Protein AF-A0ABD0QTZ2-F1 (afdb_monomer)

Structure (mmCIF, N/CA/C/O back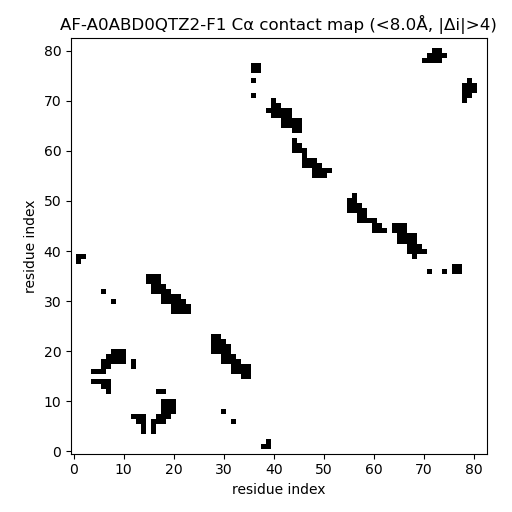bone):
data_AF-A0ABD0QTZ2-F1
#
_entry.id   AF-A0ABD0QTZ2-F1
#
loop_
_atom_site.group_PDB
_atom_site.id
_atom_site.type_symbol
_atom_site.label_atom_id
_atom_site.label_alt_id
_atom_site.label_comp_id
_atom_site.label_asym_id
_atom_site.label_entity_id
_atom_site.label_seq_id
_atom_site.pdbx_PDB_ins_code
_atom_site.Cartn_x
_atom_site.Cartn_y
_atom_site.Cartn_z
_atom_site.occupancy
_atom_site.B_iso_or_equiv
_atom_site.auth_seq_id
_atom_site.auth_comp_id
_atom_site.auth_asym_id
_atom_site.auth_atom_id
_atom_site.pdbx_PDB_model_num
ATOM 1 N N . LYS A 1 1 ? 16.685 -8.966 3.854 1.00 68.56 1 LYS A N 1
ATOM 2 C CA . LYS A 1 1 ? 16.524 -9.359 2.430 1.00 68.56 1 LYS A CA 1
ATOM 3 C C . LYS A 1 1 ? 15.551 -8.454 1.643 1.00 68.56 1 LYS A C 1
ATOM 5 O O . LYS A 1 1 ? 15.172 -8.838 0.553 1.00 68.56 1 LYS A O 1
ATOM 10 N N . GLY A 1 2 ? 15.130 -7.282 2.145 1.00 78.44 2 GLY A N 1
ATOM 11 C CA . GLY A 1 2 ? 14.285 -6.342 1.377 1.00 78.44 2 GLY A CA 1
ATOM 12 C C . GLY A 1 2 ? 12.848 -6.794 1.063 1.00 78.44 2 GLY A C 1
ATOM 13 O O . GLY A 1 2 ? 12.098 -6.028 0.483 1.00 78.44 2 GLY A O 1
ATOM 14 N N . THR A 1 3 ? 12.445 -8.006 1.458 1.00 87.81 3 THR A N 1
ATOM 15 C CA . THR A 1 3 ? 11.126 -8.602 1.166 1.00 87.81 3 THR A CA 1
ATOM 16 C C . THR A 1 3 ? 10.050 -8.298 2.210 1.00 87.81 3 THR A C 1
ATOM 18 O O . THR A 1 3 ? 8.870 -8.527 1.965 1.00 87.81 3 THR A O 1
ATOM 21 N N . TYR A 1 4 ? 10.447 -7.791 3.379 1.00 92.19 4 TYR A N 1
ATOM 22 C CA . TYR A 1 4 ? 9.552 -7.234 4.389 1.00 92.19 4 TYR A CA 1
ATOM 23 C C . TYR A 1 4 ? 9.841 -5.742 4.496 1.00 92.19 4 TYR A C 1
ATOM 25 O O . TYR A 1 4 ? 10.970 -5.359 4.812 1.00 92.19 4 TYR A O 1
ATOM 33 N N . ILE A 1 5 ? 8.832 -4.922 4.212 1.00 94.38 5 ILE A N 1
ATOM 34 C CA . ILE A 1 5 ? 8.973 -3.474 4.098 1.00 94.38 5 ILE A CA 1
ATOM 35 C C . ILE A 1 5 ? 8.012 -2.798 5.080 1.00 94.38 5 ILE A C 1
ATOM 37 O O . ILE A 1 5 ? 6.821 -2.682 4.787 1.00 94.38 5 ILE A O 1
ATOM 41 N N . PRO A 1 6 ? 8.489 -2.368 6.260 1.00 93.81 6 PRO A N 1
ATOM 42 C CA . PRO A 1 6 ? 7.667 -1.593 7.174 1.00 93.81 6 PRO A CA 1
ATOM 43 C C . PRO A 1 6 ? 7.550 -0.152 6.670 1.00 93.81 6 PRO A C 1
ATOM 45 O O . PRO A 1 6 ? 8.558 0.508 6.448 1.00 93.81 6 PRO A O 1
ATOM 48 N N . VAL A 1 7 ? 6.326 0.352 6.531 1.00 94.62 7 VAL A N 1
ATOM 49 C CA . VAL A 1 7 ? 6.056 1.745 6.152 1.00 94.62 7 VAL A CA 1
ATOM 50 C C . VAL A 1 7 ? 5.341 2.431 7.308 1.00 94.62 7 VAL A C 1
ATOM 52 O O . VAL A 1 7 ? 4.394 1.878 7.867 1.00 94.62 7 VAL A O 1
ATOM 55 N N . PHE A 1 8 ? 5.798 3.626 7.680 1.00 94.56 8 PHE A N 1
ATOM 56 C CA . PHE A 1 8 ? 5.300 4.348 8.852 1.00 94.56 8 PHE A CA 1
ATOM 57 C C . PHE A 1 8 ? 4.606 5.654 8.447 1.00 94.56 8 PHE A C 1
ATOM 59 O O . PHE A 1 8 ? 5.079 6.325 7.531 1.00 94.56 8 PHE A O 1
ATOM 66 N N . PRO A 1 9 ? 3.520 6.055 9.130 1.00 92.38 9 PRO A N 1
ATOM 67 C CA . PRO A 1 9 ? 2.828 7.319 8.885 1.00 92.38 9 PRO A CA 1
ATOM 68 C C . PRO A 1 9 ? 3.550 8.492 9.575 1.00 92.38 9 PRO A C 1
ATOM 70 O O . PRO A 1 9 ? 2.984 9.158 10.439 1.00 92.38 9 PRO A O 1
ATOM 73 N N . THR A 1 10 ? 4.822 8.733 9.249 1.00 88.81 10 THR A N 1
ATOM 74 C CA . THR A 1 10 ? 5.648 9.767 9.900 1.00 88.81 10 THR A CA 1
ATOM 75 C C . THR A 1 10 ? 6.133 10.816 8.910 1.00 88.81 10 THR A C 1
ATOM 77 O O . THR A 1 10 ? 6.363 10.520 7.747 1.00 88.81 10 THR A O 1
ATOM 80 N N . LYS A 1 11 ? 6.310 12.064 9.369 1.00 80.44 11 LYS A N 1
ATOM 81 C CA . LYS A 1 11 ? 6.890 13.127 8.526 1.00 80.44 11 LYS A CA 1
ATOM 82 C C . LYS A 1 11 ? 8.334 12.811 8.131 1.00 80.44 11 LYS A C 1
ATOM 84 O O . LYS A 1 11 ? 8.734 13.066 7.002 1.00 80.44 11 LYS A O 1
ATOM 89 N N . GLU A 1 12 ? 9.092 12.244 9.063 1.00 85.19 12 GLU A N 1
ATOM 90 C CA . GLU A 1 12 ? 10.477 11.841 8.844 1.00 85.19 12 GLU A CA 1
ATOM 91 C C . GLU A 1 12 ? 10.562 10.385 8.362 1.00 85.19 12 GLU A C 1
ATOM 93 O O . GLU A 1 12 ? 9.821 9.528 8.867 1.00 85.19 12 GLU A O 1
ATOM 98 N N . PRO A 1 13 ? 11.468 10.074 7.417 1.00 82.19 13 PRO A N 1
ATOM 99 C CA . PRO A 1 13 ? 11.684 8.715 6.941 1.00 82.19 13 PRO A CA 1
ATOM 100 C C . PRO A 1 13 ? 12.190 7.793 8.048 1.00 82.19 13 PRO A C 1
ATOM 102 O O . PRO A 1 13 ? 13.242 8.029 8.633 1.00 82.19 13 PRO A O 1
ATOM 105 N N . LYS A 1 14 ? 11.473 6.694 8.294 1.00 86.94 14 LYS A N 1
ATOM 106 C CA . LYS A 1 14 ? 11.907 5.623 9.214 1.00 86.94 14 LYS A CA 1
ATOM 107 C C . LYS A 1 14 ? 12.245 4.312 8.506 1.00 86.94 14 LYS A C 1
ATOM 109 O O . LYS A 1 14 ? 12.587 3.326 9.152 1.00 86.94 14 LYS A O 1
ATOM 114 N N . SER A 1 15 ? 12.107 4.280 7.186 1.00 89.00 15 SER A N 1
ATOM 115 C CA . SER A 1 15 ? 12.390 3.120 6.349 1.00 89.00 15 SER A CA 1
ATOM 116 C C . SER A 1 15 ? 12.797 3.582 4.948 1.00 89.00 15 SER A C 1
ATOM 118 O O . SER A 1 15 ? 12.609 4.748 4.606 1.00 89.00 15 SER A O 1
ATOM 120 N N . VAL A 1 16 ? 13.314 2.656 4.137 1.00 89.75 16 VAL A N 1
ATOM 121 C CA . VAL A 1 16 ? 13.646 2.900 2.722 1.00 89.75 16 VAL A CA 1
ATOM 122 C C . VAL A 1 16 ? 12.401 3.277 1.906 1.00 89.75 16 VAL A C 1
ATOM 124 O O . VAL A 1 16 ? 12.494 4.000 0.921 1.00 89.75 16 VAL A O 1
ATOM 127 N N . TRP A 1 17 ? 11.225 2.781 2.298 1.00 92.38 17 TRP A N 1
ATOM 128 C CA . TRP A 1 17 ? 9.954 3.239 1.745 1.00 92.38 17 TRP A CA 1
ATOM 129 C C . TRP A 1 17 ? 9.374 4.328 2.639 1.00 92.38 17 TRP A C 1
ATOM 131 O O . TRP A 1 17 ? 9.276 4.188 3.864 1.00 92.38 17 TRP A O 1
ATOM 141 N N . HIS A 1 18 ? 8.963 5.417 2.011 1.00 93.25 18 HIS A N 1
ATOM 142 C CA . HIS A 1 18 ? 8.487 6.593 2.715 1.00 93.25 18 HIS A CA 1
ATOM 143 C C . HIS A 1 18 ? 6.966 6.543 2.806 1.00 93.25 18 HIS A C 1
ATOM 145 O O . HIS A 1 18 ? 6.287 6.415 1.792 1.00 93.25 18 HIS A O 1
ATOM 151 N N . GLY A 1 19 ? 6.428 6.650 4.017 1.00 93.31 19 GLY A N 1
ATOM 152 C CA . GLY A 1 19 ? 5.002 6.853 4.249 1.00 93.31 19 GLY A CA 1
ATOM 153 C C . GLY A 1 19 ? 4.770 8.248 4.806 1.00 93.31 19 GLY A C 1
ATOM 154 O O . GLY A 1 19 ? 5.569 8.727 5.603 1.00 93.31 19 GLY A O 1
ATOM 155 N N . ARG A 1 20 ? 3.680 8.903 4.408 1.00 93.19 20 ARG A N 1
ATOM 156 C CA . ARG A 1 20 ? 3.227 10.169 4.999 1.00 93.19 20 ARG A CA 1
ATOM 157 C C . ARG A 1 20 ? 1.710 10.193 5.109 1.00 93.19 20 ARG A C 1
ATOM 159 O O . ARG A 1 20 ? 1.026 9.672 4.232 1.00 93.19 20 ARG A O 1
ATOM 166 N N . ILE A 1 21 ? 1.186 10.826 6.152 1.00 95.38 21 ILE A N 1
ATOM 167 C CA . ILE A 1 21 ? -0.244 11.146 6.222 1.00 95.38 21 ILE A CA 1
ATOM 168 C C . ILE A 1 21 ? -0.497 12.321 5.277 1.00 95.38 21 ILE A C 1
ATOM 170 O O . ILE A 1 21 ? 0.188 13.340 5.364 1.00 95.38 21 ILE A O 1
ATOM 174 N N . VAL A 1 22 ? -1.441 12.146 4.357 1.00 95.81 22 VAL A N 1
ATOM 175 C CA . VAL A 1 22 ? -1.892 13.189 3.426 1.00 95.81 22 VAL A CA 1
ATOM 176 C C . VAL A 1 22 ? -3.131 13.879 3.982 1.00 95.81 22 VAL A C 1
ATOM 178 O O . VAL A 1 22 ? -3.232 15.098 3.913 1.00 95.81 22 VAL A O 1
ATOM 181 N N . GLU A 1 23 ? -4.036 13.104 4.576 1.00 96.75 23 GLU A N 1
ATOM 182 C CA . GLU A 1 23 ? -5.297 13.589 5.126 1.00 96.75 23 GLU A CA 1
ATOM 183 C C . GLU A 1 23 ? -5.754 12.684 6.271 1.00 96.75 23 GLU A C 1
ATOM 185 O O . GLU A 1 23 ? -5.491 11.477 6.269 1.00 96.75 23 GLU A O 1
ATOM 190 N N . THR A 1 24 ? -6.468 13.274 7.225 1.00 96.94 24 THR A N 1
ATOM 191 C CA . THR A 1 24 ? -7.208 12.556 8.259 1.00 96.94 24 THR A CA 1
ATOM 192 C C . THR A 1 24 ? -8.627 13.103 8.284 1.00 96.94 24 THR A C 1
ATOM 194 O O . THR A 1 24 ? -8.807 14.310 8.439 1.00 96.94 24 THR A O 1
ATOM 197 N N . SER A 1 25 ? -9.619 12.223 8.165 1.00 97.12 25 SER A N 1
ATOM 198 C CA . SER A 1 25 ? -11.037 12.572 8.241 1.00 97.12 25 SER A CA 1
ATOM 199 C C . SER A 1 25 ? -11.773 11.517 9.056 1.00 97.12 25 SER A C 1
ATOM 201 O O . SER A 1 25 ? -11.750 10.340 8.707 1.00 97.12 25 SER A O 1
ATOM 203 N N . GLU A 1 26 ? -12.387 11.928 10.167 1.00 96.25 26 GLU A N 1
ATOM 204 C CA . GLU A 1 26 ? -13.070 11.039 11.116 1.00 96.25 26 GLU A CA 1
ATOM 205 C C . GLU A 1 26 ? -12.215 9.821 11.525 1.00 96.25 26 GLU A C 1
ATOM 207 O O . GLU A 1 26 ? -11.222 9.957 12.241 1.00 96.25 26 GLU A O 1
ATOM 212 N N . ASN A 1 27 ? -12.603 8.623 11.079 1.00 95.50 27 ASN A N 1
ATOM 213 C CA . ASN A 1 27 ? -11.932 7.350 11.328 1.00 95.50 27 ASN A CA 1
ATOM 214 C C . ASN A 1 27 ? -11.082 6.867 10.135 1.00 95.50 27 ASN A C 1
ATOM 216 O O . ASN A 1 27 ? -10.608 5.729 10.142 1.00 95.50 27 ASN A O 1
ATOM 220 N N . VAL A 1 28 ? -10.884 7.714 9.124 1.00 96.06 28 VAL A N 1
ATOM 221 C CA . VAL A 1 28 ? -10.119 7.430 7.908 1.00 96.06 28 VAL A CA 1
ATOM 222 C C . VAL A 1 28 ? -8.814 8.222 7.912 1.00 96.06 28 VAL A C 1
ATOM 224 O O . VAL A 1 28 ? -8.785 9.433 8.134 1.00 96.06 28 VAL A O 1
ATOM 227 N N . VAL A 1 29 ? -7.712 7.527 7.627 1.00 95.50 29 VAL A N 1
ATOM 228 C CA . VAL A 1 29 ? -6.392 8.129 7.408 1.00 95.50 29 VAL A CA 1
ATOM 229 C C . VAL A 1 29 ? -5.943 7.800 5.993 1.00 95.50 29 VAL A C 1
ATOM 231 O O . VAL A 1 29 ? -5.777 6.631 5.645 1.00 95.50 29 VAL A O 1
ATOM 234 N N . THR A 1 30 ? -5.692 8.833 5.195 1.00 95.88 30 THR A N 1
ATOM 235 C CA . THR A 1 30 ? -5.157 8.694 3.841 1.00 95.88 30 THR A CA 1
ATOM 236 C C . THR A 1 30 ? -3.637 8.774 3.894 1.00 95.88 30 THR A C 1
ATOM 238 O O . THR A 1 30 ? -3.062 9.795 4.286 1.00 95.88 30 THR A O 1
ATOM 241 N N . MET A 1 31 ? -2.967 7.697 3.484 1.00 94.75 31 MET A N 1
ATOM 242 C CA . MET A 1 31 ? -1.508 7.627 3.434 1.00 94.75 31 MET A CA 1
ATOM 243 C C . MET A 1 31 ? -0.985 7.743 2.004 1.00 94.75 31 MET A C 1
ATOM 245 O O . MET A 1 31 ? -1.394 7.001 1.117 1.00 94.75 31 MET A O 1
ATOM 249 N N . GLY A 1 32 ? -0.008 8.624 1.806 1.00 94.62 32 GLY A N 1
ATOM 250 C CA . GLY A 1 32 ? 0.860 8.600 0.636 1.00 94.62 32 GLY A CA 1
ATOM 251 C C . GLY A 1 32 ? 2.045 7.681 0.908 1.00 94.62 32 GLY A C 1
ATOM 252 O O . GLY A 1 32 ? 2.730 7.856 1.917 1.00 94.62 32 GLY A O 1
ATOM 253 N N . ILE A 1 33 ? 2.286 6.716 0.022 1.00 94.25 33 ILE A N 1
ATOM 254 C CA . ILE A 1 33 ? 3.410 5.780 0.115 1.00 94.25 33 ILE A CA 1
ATOM 255 C C . ILE A 1 33 ? 4.284 5.948 -1.126 1.00 94.25 33 ILE A C 1
ATOM 257 O O . ILE A 1 33 ? 3.806 5.798 -2.247 1.00 94.25 33 ILE A O 1
ATOM 261 N N . THR A 1 34 ? 5.566 6.226 -0.916 1.00 92.38 34 THR A N 1
ATOM 262 C CA . THR A 1 34 ? 6.579 6.302 -1.969 1.00 92.38 34 THR A CA 1
ATOM 263 C C . THR A 1 34 ? 7.521 5.115 -1.829 1.00 92.38 34 THR A C 1
ATOM 265 O O . THR A 1 34 ? 8.220 4.965 -0.821 1.00 92.38 34 THR A O 1
ATOM 268 N N . THR A 1 35 ? 7.529 4.258 -2.846 1.00 93.31 35 THR A N 1
ATOM 269 C CA . THR A 1 35 ? 8.391 3.076 -2.913 1.00 93.31 35 THR A CA 1
ATOM 270 C C . THR A 1 35 ? 9.840 3.475 -3.177 1.00 93.31 35 THR A C 1
ATOM 272 O O . THR A 1 35 ? 10.109 4.481 -3.833 1.00 93.31 35 THR A O 1
ATOM 275 N N . SER A 1 36 ? 10.787 2.653 -2.724 1.00 90.69 36 SER A N 1
ATOM 276 C CA . SER A 1 36 ? 12.188 2.801 -3.135 1.00 90.69 36 SER A CA 1
ATOM 277 C C . SER A 1 36 ? 12.336 2.588 -4.651 1.00 90.69 36 SER A C 1
ATOM 279 O O . SER A 1 36 ? 11.721 1.653 -5.174 1.00 90.69 36 SER A O 1
ATOM 281 N N . PRO A 1 37 ? 13.164 3.37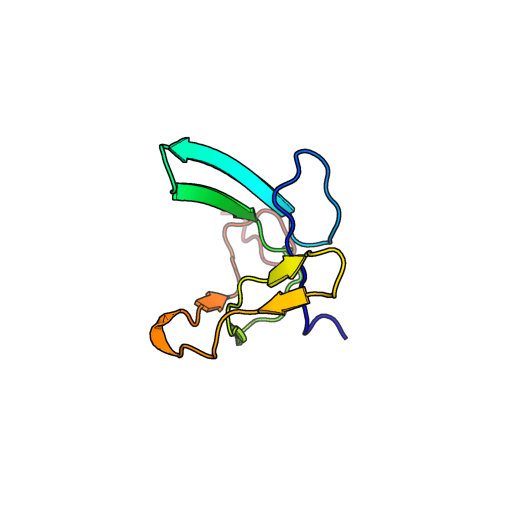6 -5.362 1.00 87.25 37 PRO A N 1
ATOM 282 C CA . PRO A 1 37 ? 13.449 3.145 -6.781 1.00 87.25 37 PRO A CA 1
ATOM 283 C C . PRO A 1 37 ? 14.169 1.812 -7.046 1.00 87.25 37 PRO A C 1
ATOM 285 O O . PRO A 1 37 ? 14.137 1.321 -8.168 1.00 87.25 37 PRO A O 1
ATOM 288 N N . GLU A 1 38 ? 14.773 1.209 -6.019 1.00 87.31 38 GLU A N 1
ATOM 289 C CA . GLU A 1 38 ? 15.476 -0.080 -6.082 1.00 87.31 38 GLU A CA 1
ATOM 290 C C . GLU A 1 38 ? 14.649 -1.229 -5.473 1.00 87.31 38 GLU A C 1
ATOM 292 O O . GLU A 1 38 ? 15.177 -2.294 -5.148 1.00 87.31 38 GLU A O 1
ATOM 297 N N . CYS A 1 39 ? 13.345 -1.023 -5.248 1.00 90.88 39 CYS A N 1
ATOM 298 C C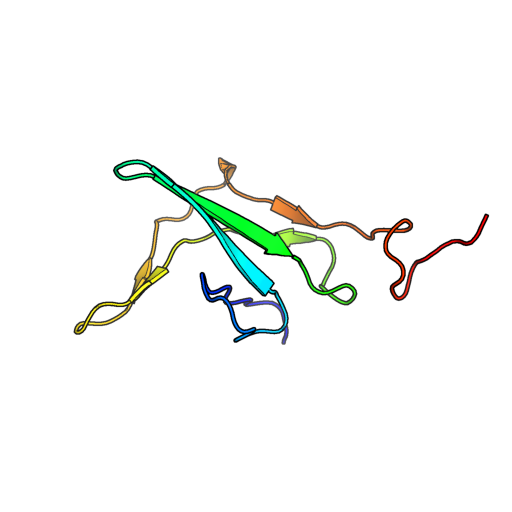A . CYS A 1 39 ? 12.499 -2.073 -4.692 1.00 90.88 39 CYS A CA 1
ATOM 299 C C . CYS A 1 39 ? 12.389 -3.287 -5.631 1.00 90.88 39 CYS A C 1
ATOM 301 O O . CYS A 1 39 ? 12.472 -3.178 -6.853 1.00 90.88 39 CYS A O 1
ATOM 303 N N . ILE A 1 40 ? 12.187 -4.469 -5.044 1.00 93.19 40 ILE A N 1
ATOM 304 C CA . ILE A 1 40 ? 12.032 -5.710 -5.808 1.00 93.19 40 ILE A CA 1
ATOM 305 C C . ILE A 1 40 ? 10.742 -5.617 -6.637 1.00 93.19 40 ILE A C 1
ATOM 307 O O . ILE A 1 40 ? 9.684 -5.266 -6.119 1.00 93.19 40 ILE A O 1
ATOM 311 N N . VAL A 1 41 ? 10.799 -5.964 -7.915 1.00 94.94 41 VAL A N 1
ATOM 312 C CA . VAL A 1 41 ? 9.601 -6.042 -8.760 1.00 94.94 41 VAL A CA 1
ATOM 313 C C . VAL A 1 41 ? 8.809 -7.302 -8.425 1.00 94.94 41 VAL A C 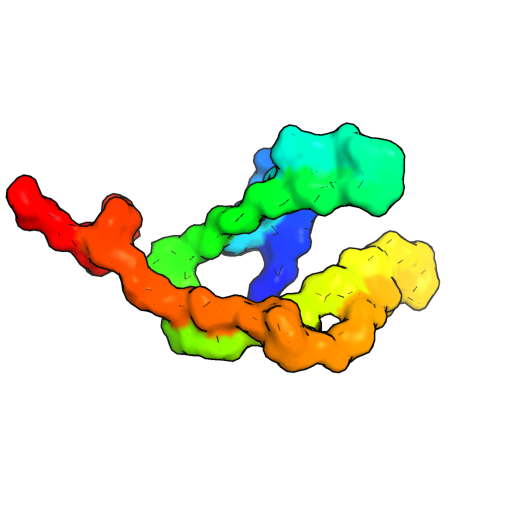1
ATOM 315 O O . VAL A 1 41 ? 9.380 -8.383 -8.279 1.00 94.94 41 VAL A O 1
ATOM 318 N N . GLY A 1 42 ? 7.486 -7.182 -8.306 1.00 96.25 42 GLY A N 1
ATOM 319 C CA . GLY A 1 42 ? 6.622 -8.330 -8.040 1.00 96.25 42 GLY A CA 1
ATOM 320 C C . GLY A 1 42 ? 5.299 -7.989 -7.365 1.00 96.25 42 GLY A C 1
ATOM 321 O O . GLY A 1 42 ? 4.900 -6.829 -7.265 1.00 96.25 42 GLY A O 1
ATOM 322 N N . LYS A 1 43 ? 4.610 -9.042 -6.908 1.00 97.12 43 LYS A N 1
ATOM 323 C CA . LYS A 1 43 ? 3.349 -8.953 -6.166 1.00 97.12 43 LYS A CA 1
ATOM 324 C C . LYS A 1 43 ? 3.621 -8.889 -4.664 1.00 97.12 43 LYS A C 1
ATOM 326 O O . LYS A 1 43 ? 4.223 -9.803 -4.103 1.00 97.12 43 LYS A O 1
ATOM 331 N N . TYR A 1 44 ? 3.120 -7.849 -4.017 1.00 96.56 44 TYR A N 1
ATOM 332 C CA . TYR A 1 44 ? 3.252 -7.609 -2.588 1.00 96.56 44 TYR A CA 1
ATOM 333 C C . TYR A 1 44 ? 1.932 -7.839 -1.870 1.00 96.56 44 TYR A C 1
ATOM 335 O O . TYR A 1 44 ? 0.870 -7.449 -2.348 1.00 96.56 44 TYR A O 1
ATOM 343 N N . MET A 1 45 ? 2.019 -8.442 -0.687 1.00 97.06 45 MET A N 1
ATOM 344 C CA . MET A 1 45 ? 0.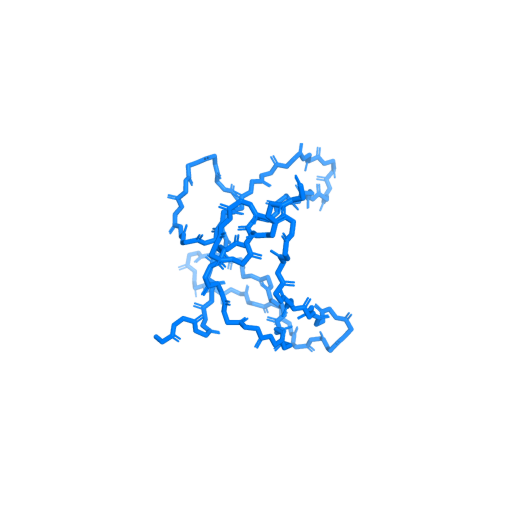895 -8.544 0.237 1.00 97.06 45 MET A CA 1
ATOM 345 C C . MET A 1 45 ? 0.906 -7.337 1.168 1.00 97.06 45 MET A C 1
ATOM 347 O O . MET A 1 45 ? 1.928 -7.064 1.804 1.00 97.06 45 MET A O 1
ATOM 351 N N . ILE A 1 46 ? -0.231 -6.660 1.292 1.00 96.00 46 ILE A N 1
ATOM 352 C CA . ILE A 1 46 ? -0.375 -5.514 2.188 1.00 96.00 46 ILE A CA 1
ATOM 353 C C . ILE A 1 46 ? -0.970 -5.958 3.522 1.00 96.00 46 ILE A C 1
ATOM 355 O O . ILE A 1 46 ? -1.884 -6.778 3.593 1.00 96.00 46 ILE A O 1
ATOM 359 N N . TYR A 1 47 ? -0.425 -5.399 4.599 1.00 96.56 47 TYR A N 1
ATOM 360 C CA . TYR A 1 47 ? -0.943 -5.565 5.948 1.00 96.56 47 TYR A CA 1
ATOM 361 C C . TYR A 1 47 ? -0.860 -4.244 6.697 1.00 96.56 47 TYR A C 1
ATOM 363 O O . TYR A 1 47 ? 0.113 -3.507 6.551 1.00 96.56 47 TYR A O 1
ATOM 371 N N . ILE A 1 48 ? -1.837 -3.998 7.566 1.00 96.00 48 ILE A N 1
ATOM 372 C CA . ILE A 1 48 ? -1.812 -2.870 8.494 1.00 96.00 48 ILE A CA 1
ATOM 373 C C . ILE A 1 48 ? -1.504 -3.427 9.879 1.00 96.00 48 ILE A C 1
ATOM 375 O O . ILE A 1 48 ? -2.195 -4.325 10.367 1.00 96.00 48 ILE A O 1
ATOM 379 N N . GLY A 1 49 ? -0.427 -2.929 10.485 1.00 95.62 49 GLY A N 1
ATOM 380 C CA . GLY A 1 49 ? -0.013 -3.265 11.842 1.00 95.62 49 GLY A CA 1
ATOM 381 C C . GLY A 1 49 ? -0.261 -2.095 12.784 1.00 95.62 49 GLY A C 1
ATOM 382 O O . GLY A 1 49 ? 0.274 -1.012 12.572 1.00 95.62 49 GLY A O 1
ATOM 383 N N . VAL A 1 50 ? -1.034 -2.322 13.842 1.00 94.81 50 VAL A N 1
ATOM 384 C CA . VAL A 1 50 ? -1.239 -1.364 14.930 1.00 94.81 50 VAL A CA 1
ATOM 385 C C . VAL A 1 50 ? -0.360 -1.777 16.102 1.00 94.81 50 VAL A C 1
ATOM 387 O O . VAL A 1 50 ? -0.497 -2.881 16.636 1.00 94.81 50 VAL A O 1
ATOM 390 N N . VAL A 1 51 ? 0.559 -0.897 16.491 1.00 93.62 51 VAL A N 1
ATOM 391 C CA . VAL A 1 51 ? 1.426 -1.109 17.654 1.00 93.62 51 VAL A CA 1
ATOM 392 C C . VAL A 1 51 ? 0.639 -0.774 18.916 1.00 93.62 51 VAL A C 1
ATOM 394 O O . VAL A 1 51 ? 0.101 0.322 19.046 1.00 93.62 51 VAL A O 1
ATOM 397 N N . THR A 1 52 ? 0.575 -1.721 19.846 1.00 95.31 52 THR A N 1
ATOM 398 C CA . THR A 1 52 ? -0.053 -1.553 21.162 1.00 95.31 52 THR A CA 1
ATOM 399 C C . THR A 1 52 ? 0.948 -1.922 22.262 1.00 95.31 52 THR A C 1
ATOM 401 O O . THR A 1 52 ? 1.937 -2.598 21.964 1.00 95.31 52 THR A O 1
ATOM 404 N N . PRO A 1 53 ? 0.701 -1.566 23.538 1.00 96.25 53 PRO A N 1
ATOM 405 C CA . PRO A 1 53 ? 1.562 -1.985 24.650 1.00 96.25 53 PRO A CA 1
ATOM 406 C C . PRO A 1 53 ? 1.727 -3.509 24.789 1.00 96.25 53 PRO A C 1
ATOM 408 O O . PRO A 1 53 ? 2.715 -3.970 25.344 1.00 96.25 53 PRO A O 1
ATOM 411 N N . TYR A 1 54 ? 0.786 -4.295 24.255 1.00 95.25 54 TYR A N 1
ATOM 412 C CA . TYR A 1 54 ? 0.786 -5.762 24.318 1.00 95.25 54 TYR A CA 1
ATOM 413 C C . TYR A 1 54 ? 1.322 -6.425 23.039 1.00 95.25 54 TYR A C 1
ATOM 415 O O . TYR A 1 54 ? 1.191 -7.635 22.864 1.00 95.25 54 TYR A O 1
ATOM 423 N N . GLY A 1 55 ? 1.891 -5.638 22.121 1.00 93.88 55 GLY A N 1
ATOM 424 C CA . GLY A 1 55 ? 2.431 -6.109 20.848 1.00 93.88 55 GLY A CA 1
ATOM 425 C C . GLY A 1 55 ? 1.697 -5.559 19.625 1.00 93.88 55 GLY A C 1
ATOM 426 O O . GLY A 1 55 ? 0.875 -4.642 19.708 1.00 93.88 55 GLY A O 1
ATOM 427 N N . ILE A 1 56 ? 2.030 -6.112 18.457 1.00 95.00 56 ILE A N 1
ATOM 428 C CA . ILE A 1 56 ? 1.526 -5.644 17.162 1.00 95.00 56 ILE A CA 1
ATOM 429 C C . ILE A 1 56 ? 0.285 -6.444 16.773 1.00 95.00 56 ILE A C 1
ATOM 431 O O . ILE A 1 56 ? 0.345 -7.661 16.597 1.00 95.00 56 ILE A O 1
ATOM 435 N N . ARG A 1 57 ? -0.839 -5.751 16.577 1.00 95.88 57 ARG A N 1
ATOM 436 C CA . ARG A 1 57 ? -2.055 -6.335 16.000 1.00 95.88 57 ARG A CA 1
ATOM 437 C C . ARG A 1 57 ? -2.039 -6.087 14.500 1.00 95.88 57 ARG A C 1
ATOM 439 O O . ARG A 1 57 ? -2.014 -4.940 14.070 1.00 95.88 57 ARG A O 1
ATOM 446 N N . ARG A 1 58 ? -2.043 -7.154 13.705 1.00 96.19 58 ARG A N 1
ATOM 447 C CA . ARG A 1 58 ? -2.005 -7.074 12.241 1.00 96.19 58 ARG A CA 1
ATOM 448 C C . ARG A 1 58 ? -3.353 -7.456 11.642 1.00 96.19 58 ARG A C 1
ATOM 450 O O . ARG A 1 58 ? -4.031 -8.339 12.168 1.00 96.19 58 ARG A O 1
ATOM 457 N N . THR A 1 59 ? -3.716 -6.834 10.526 1.00 97.00 59 THR A N 1
ATOM 458 C CA . THR A 1 59 ? -4.849 -7.282 9.710 1.00 97.00 59 THR A CA 1
ATOM 459 C C . THR A 1 59 ? -4.674 -8.732 9.251 1.00 97.00 59 THR A C 1
ATOM 461 O O . THR A 1 59 ? -3.560 -9.263 9.153 1.00 97.00 59 THR A O 1
ATOM 464 N N . ARG A 1 60 ? -5.801 -9.395 8.971 1.00 97.25 60 ARG A N 1
ATOM 465 C CA . ARG A 1 60 ? -5.801 -10.714 8.328 1.00 97.25 60 ARG A CA 1
ATOM 466 C C . ARG A 1 60 ? -5.325 -10.581 6.879 1.00 97.25 60 ARG A C 1
ATOM 468 O O . ARG A 1 60 ? -5.392 -9.507 6.290 1.00 97.25 60 ARG A O 1
ATOM 475 N N . ARG A 1 61 ? -4.833 -11.685 6.316 1.00 96.19 61 ARG A N 1
ATOM 476 C CA . ARG A 1 61 ? -4.466 -11.778 4.899 1.00 96.19 61 ARG A CA 1
ATOM 477 C C . ARG A 1 61 ? -5.698 -11.510 4.027 1.00 96.19 61 ARG A C 1
ATOM 479 O O . ARG A 1 61 ? -6.669 -12.248 4.141 1.00 96.19 61 ARG A O 1
ATOM 486 N N . ASP A 1 62 ? -5.601 -10.531 3.129 1.00 97.44 62 ASP A N 1
ATOM 487 C CA . ASP A 1 62 ? -6.631 -10.226 2.129 1.00 97.44 62 ASP A CA 1
ATOM 488 C C . ASP A 1 62 ? -6.013 -10.085 0.720 1.00 97.44 62 ASP A C 1
ATOM 490 O O . ASP A 1 62 ? -5.352 -9.080 0.444 1.00 97.44 62 ASP A O 1
ATOM 494 N N . PRO A 1 63 ? -6.184 -11.083 -0.171 1.00 97.00 63 PRO A N 1
ATOM 495 C CA . PRO A 1 63 ? -5.647 -11.058 -1.536 1.00 97.00 63 PRO A CA 1
ATOM 496 C C . PRO A 1 63 ? -6.135 -9.909 -2.418 1.00 97.00 63 PRO A C 1
ATOM 498 O O . PRO A 1 63 ? -5.452 -9.591 -3.391 1.00 97.00 63 PRO A O 1
ATOM 501 N N . SER A 1 64 ? -7.277 -9.291 -2.099 1.00 97.69 64 SER A N 1
ATOM 502 C CA . SER A 1 64 ? -7.823 -8.166 -2.871 1.00 97.69 64 SER A CA 1
ATOM 503 C C . SER A 1 64 ? -7.012 -6.877 -2.705 1.00 97.69 64 SER A C 1
ATOM 505 O O . SER A 1 64 ? -7.052 -6.007 -3.568 1.00 97.69 64 SER A O 1
ATOM 507 N N . THR A 1 65 ? -6.221 -6.789 -1.632 1.00 96.62 65 THR A N 1
ATOM 508 C CA . THR A 1 65 ? -5.328 -5.657 -1.336 1.00 96.62 65 THR A CA 1
ATOM 509 C C . THR A 1 65 ? -3.902 -5.859 -1.847 1.00 96.62 65 THR A C 1
ATOM 511 O O . THR A 1 65 ? -3.027 -5.041 -1.568 1.00 96.62 65 THR A O 1
ATOM 514 N N . ASP A 1 66 ? -3.628 -6.954 -2.565 1.00 97.12 66 ASP A N 1
ATOM 515 C CA . ASP A 1 66 ? -2.296 -7.179 -3.117 1.00 97.12 66 ASP A CA 1
ATOM 516 C C . ASP A 1 66 ? -1.960 -6.122 -4.169 1.00 97.12 66 ASP A C 1
ATOM 518 O O . ASP A 1 66 ? -2.761 -5.824 -5.054 1.00 97.12 66 ASP A O 1
ATOM 522 N N . VAL A 1 67 ? -0.730 -5.618 -4.122 1.00 96.06 67 VAL A N 1
ATOM 523 C CA . VAL A 1 67 ? -0.247 -4.600 -5.057 1.00 96.06 67 VAL A CA 1
ATOM 524 C C . VAL A 1 67 ? 0.900 -5.156 -5.879 1.00 96.06 67 VAL A C 1
ATOM 526 O O . VAL A 1 67 ? 1.819 -5.783 -5.353 1.00 96.06 67 VAL A O 1
ATOM 529 N N . TYR A 1 68 ? 0.852 -4.914 -7.183 1.00 96.56 68 TYR A N 1
ATOM 530 C CA . TYR A 1 68 ? 1.976 -5.164 -8.072 1.00 96.56 68 TYR A CA 1
ATOM 531 C C . TYR A 1 68 ? 2.839 -3.913 -8.157 1.00 96.56 68 TYR A C 1
ATOM 533 O O . TYR A 1 68 ? 2.336 -2.825 -8.428 1.00 96.56 68 TYR A O 1
ATOM 541 N N . ILE A 1 69 ? 4.140 -4.082 -7.953 1.00 95.19 69 ILE A N 1
ATOM 542 C CA . ILE A 1 69 ? 5.128 -3.032 -8.183 1.00 95.19 69 ILE A CA 1
ATOM 543 C C . ILE A 1 69 ? 5.999 -3.470 -9.346 1.00 95.19 69 ILE A C 1
ATOM 545 O O . ILE A 1 69 ? 6.538 -4.578 -9.344 1.00 95.19 69 ILE A O 1
ATOM 549 N N . LEU A 1 70 ? 6.090 -2.599 -10.343 1.00 94.62 70 LEU A N 1
ATOM 550 C CA . LEU A 1 70 ? 6.797 -2.818 -11.597 1.00 94.62 70 LEU A CA 1
ATOM 551 C C . LEU A 1 70 ? 7.999 -1.877 -11.693 1.00 94.62 70 LEU A C 1
ATOM 553 O O . LEU A 1 70 ? 8.105 -0.907 -10.940 1.00 94.62 70 LEU A O 1
ATOM 557 N N . PHE A 1 71 ? 8.883 -2.143 -12.654 1.00 91.19 71 PHE A N 1
ATOM 558 C CA . PHE A 1 71 ? 9.890 -1.162 -13.045 1.00 91.19 71 PHE A CA 1
ATOM 559 C C . PHE A 1 71 ? 9.206 0.133 -13.494 1.00 91.19 71 PHE A C 1
ATOM 561 O O . PHE A 1 71 ? 8.198 0.098 -14.200 1.00 91.19 71 PHE A O 1
ATOM 568 N N . ASN A 1 72 ? 9.766 1.270 -13.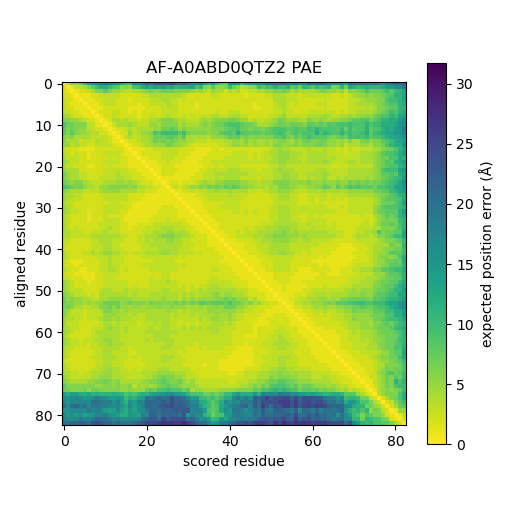086 1.00 88.75 72 ASN A N 1
ATOM 569 C CA . ASN A 1 72 ? 9.243 2.584 -13.437 1.00 88.75 72 ASN A CA 1
ATOM 570 C C . ASN A 1 72 ? 10.254 3.338 -14.320 1.00 88.75 72 ASN A C 1
ATOM 572 O O . ASN A 1 72 ? 11.165 3.960 -13.768 1.00 88.75 72 ASN A O 1
ATOM 576 N N . PRO A 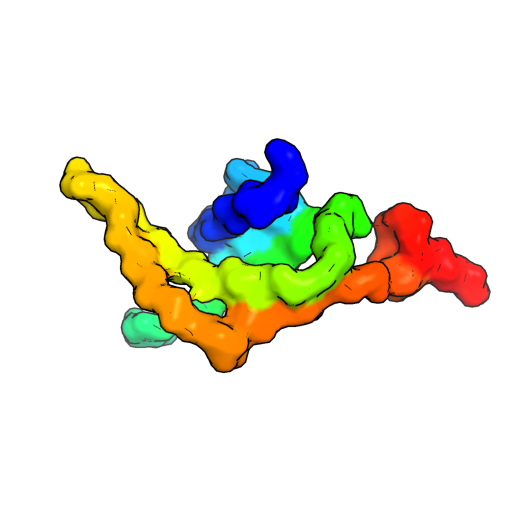1 73 ? 10.105 3.313 -15.659 1.00 87.06 73 PRO A N 1
ATOM 577 C CA . PRO A 1 73 ? 11.022 3.999 -16.572 1.00 87.06 73 PRO A CA 1
ATOM 578 C C . PRO A 1 73 ? 10.892 5.531 -16.555 1.00 87.06 73 PRO A C 1
ATOM 580 O O . PRO A 1 73 ? 11.743 6.228 -17.099 1.00 87.06 73 PRO A O 1
ATOM 583 N N . TRP A 1 74 ? 9.846 6.067 -15.918 1.00 85.06 74 TRP A N 1
ATOM 584 C CA . TRP A 1 74 ? 9.618 7.509 -15.771 1.00 85.06 74 TRP A CA 1
ATOM 585 C C . TRP A 1 74 ? 10.146 8.071 -14.448 1.00 85.06 74 TRP A C 1
ATOM 587 O O . TRP A 1 74 ? 10.127 9.282 -14.239 1.00 85.06 74 TRP A O 1
ATOM 597 N N . SER A 1 75 ? 10.599 7.212 -13.531 1.00 80.62 75 SER A N 1
ATOM 598 C CA . SER A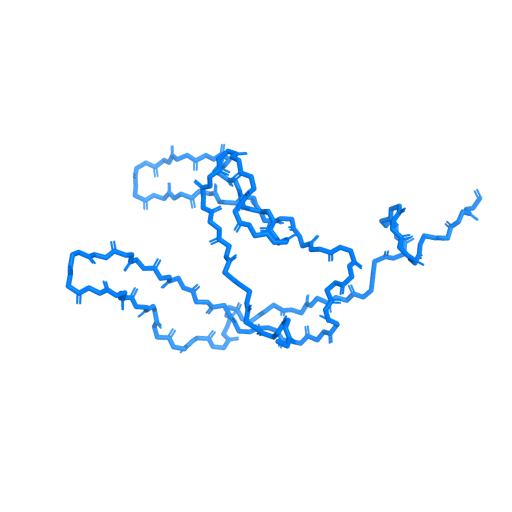 1 75 ? 11.260 7.659 -12.307 1.00 80.62 75 SER A CA 1
ATOM 599 C C . SER A 1 75 ? 12.710 8.025 -12.626 1.00 80.62 75 SER A C 1
ATOM 601 O O . SER A 1 75 ? 13.378 7.213 -13.262 1.00 80.62 75 SER A O 1
ATOM 603 N N . PRO A 1 76 ? 13.248 9.154 -12.126 1.00 69.56 76 PRO A N 1
ATOM 604 C CA . PRO A 1 76 ? 14.641 9.569 -12.346 1.00 69.56 76 PRO A CA 1
ATOM 605 C C . PRO A 1 76 ? 15.693 8.645 -11.689 1.00 69.56 76 PRO A C 1
ATOM 607 O O . PRO A 1 76 ? 16.862 9.006 -11.590 1.00 69.56 76 PRO A O 1
ATOM 610 N N . GLY A 1 77 ? 15.286 7.471 -11.194 1.00 66.31 77 GLY A N 1
ATOM 611 C CA . GLY A 1 77 ? 16.165 6.435 -10.659 1.00 66.31 77 GLY A CA 1
ATOM 612 C C . GLY A 1 77 ? 16.765 5.531 -11.743 1.00 66.31 77 GLY A C 1
ATOM 613 O O . GLY A 1 77 ? 16.848 5.889 -12.913 1.00 66.31 77 GLY A O 1
ATOM 614 N N . LEU A 1 78 ? 17.166 4.321 -11.345 1.00 57.00 78 LEU A N 1
ATOM 615 C CA . LEU A 1 78 ? 18.024 3.410 -12.120 1.00 57.00 78 LEU A CA 1
ATOM 616 C C . LEU A 1 78 ? 17.534 3.047 -13.543 1.00 57.00 78 LEU A C 1
ATOM 618 O O . LEU A 1 78 ? 18.335 2.610 -14.361 1.00 57.00 78 LEU A O 1
ATOM 622 N N . ALA A 1 79 ? 16.238 3.187 -13.834 1.00 58.25 79 ALA A N 1
ATOM 623 C CA . ALA A 1 79 ? 15.619 2.800 -15.106 1.00 58.25 79 ALA A CA 1
ATOM 624 C C . ALA A 1 79 ? 15.121 3.994 -15.942 1.00 58.25 79 ALA A C 1
ATOM 626 O O . ALA A 1 79 ? 14.344 3.794 -16.874 1.00 58.25 79 ALA A O 1
ATOM 627 N N . PHE A 1 80 ? 15.529 5.221 -15.603 1.00 64.69 80 PHE A N 1
ATOM 628 C CA . PHE A 1 80 ? 15.128 6.412 -16.345 1.00 64.69 80 PHE A CA 1
ATOM 629 C C . PHE A 1 80 ? 15.588 6.342 -17.808 1.00 64.69 80 PHE A C 1
ATOM 631 O O . PHE A 1 80 ? 16.780 6.188 -18.078 1.00 64.69 80 PHE A O 1
ATOM 638 N N . LEU A 1 81 ? 14.650 6.487 -18.747 1.00 55.91 81 LEU A N 1
ATOM 639 C CA . LEU A 1 81 ? 14.952 6.655 -20.170 1.00 55.91 81 LEU A CA 1
ATOM 640 C C . LEU A 1 81 ? 14.832 8.144 -20.536 1.00 55.91 81 LEU A C 1
ATOM 642 O O . LEU A 1 81 ? 13.708 8.651 -20.594 1.00 55.91 81 LEU A O 1
ATOM 646 N N . PRO A 1 82 ? 15.950 8.859 -20.768 1.00 60.31 82 PRO A N 1
ATOM 647 C CA . PRO A 1 82 ? 15.897 10.220 -21.280 1.00 60.31 82 PRO A CA 1
ATOM 648 C C . PRO A 1 82 ? 15.447 10.179 -22.746 1.00 60.31 82 PRO A C 1
ATOM 650 O O . PRO A 1 82 ? 16.110 9.555 -23.576 1.00 60.31 82 PRO A O 1
ATOM 653 N N . PHE A 1 83 ? 14.311 10.808 -23.042 1.00 62.28 83 PHE A N 1
ATOM 654 C CA . PHE A 1 83 ? 13.909 11.151 -24.408 1.00 62.28 83 PHE A CA 1
ATOM 655 C C . PHE A 1 83 ? 14.534 12.485 -24.815 1.00 62.28 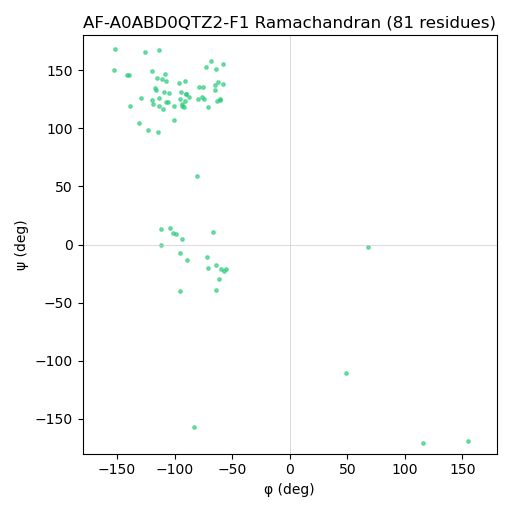83 PHE A C 1
ATOM 657 O O . PHE A 1 83 ? 14.631 13.371 -23.932 1.00 62.28 83 PHE A O 1
#

Foldseek 3Di:
DLQDFDEDQDPDDPGLKYKHFPDDDDPDTDIDIHHHLPHDFAKHWDKDWDQDPVGTDIDDTDPVPIDGDDNDCVDPPDNPDDD

Mean predicted aligned error: 5.13 Å

Solvent-accessible surface area (backbone atoms only — not comparable to full-atom values): 5562 Å² total; per-residue (Å²): 134,82,83,75,79,71,68,50,81,33,95,65,77,88,41,82,34,38,24,29,70,74,48,77,54,97,95,46,74,44,70,48,74,47,75,43,81,82,56,80,68,44,81,42,83,59,74,56,70,49,81,49,101,91,46,72,51,63,57,73,93,50,82,89,61,46,44,75,45,71,88,52,50,86,41,92,48,94,54,46,67,87,128

pLDDT: mean 89.87, std 10.51, range [55.91, 97.69]

Organism: Cirrhinus mrigala (NCBI:txid683832)

Radius of gyration: 14.9 Å; Cα contacts (8 Å, |Δi|>4): 120; chains: 1; bounding box: 31×25×49 Å

Secondary structure (DSSP, 8-state):
--SS------SS--SSSEEEEEEEETTEEEEEEE--TTPPPEEE----EEEETTEEEEPPP-GGG-EEE---TTSSSTT----

Nearest PDB structures (foldseek):
  5mhl-assembly2_B  TM=9.375E-01  e=1.207E-05  Homo sapiens
  1ex0-assembly1_A  TM=9.346E-01  e=1.131E-05  Homo sapiens
  1ggy-assembly1_A  TM=9.355E-01  e=2.476E-05  Homo sapiens
  1ggt-assembly1_B  TM=9.370E-01  e=3.911E-05  Homo sapiens
  5mhl-assembly1_A  TM=9.317E-01  e=4.175E-05  Homo sapiens

Sequence (83 aa):
KGTYIPVFPTKEPKSVWHGRIVETSENVVTMGITTSPECIVGKYMIYIGVVTPYGIRRTRRDPSTDVYILFNPWSPGLAFLPF

InterPro domains:
  IPR001102 Transglutaminase, N-terminal [PF00868] (1-49)
  IPR013783 Immunoglobulin-like fold [G3DSA:2.60.40.10] (1-77)
  IPR014756 Immunoglobulin E-set [SSF81296] (1-76)